Protein AF-A0A3A9VPF6-F1 (afdb_monomer_lite)

Structure (mmCIF, N/CA/C/O backbone):
data_AF-A0A3A9VPF6-F1
#
_entry.id   AF-A0A3A9VPF6-F1
#
loop_
_atom_site.group_PDB
_atom_site.id
_atom_site.type_symbol
_atom_site.label_atom_id
_atom_site.label_alt_id
_atom_site.label_comp_id
_atom_site.label_asym_id
_atom_site.label_entity_id
_atom_site.label_seq_id
_atom_site.pdbx_PDB_ins_code
_atom_site.Cartn_x
_atom_site.Cartn_y
_atom_site.Cartn_z
_atom_site.occupancy
_atom_site.B_iso_or_equiv
_atom_site.auth_seq_id
_atom_site.auth_comp_id
_atom_site.auth_asym_id
_atom_site.auth_atom_id
_atom_site.pdbx_PDB_model_num
ATOM 1 N N . MET A 1 1 ? 15.246 -0.753 2.031 1.00 58.06 1 MET A N 1
ATOM 2 C CA . MET A 1 1 ? 14.177 -0.034 1.302 1.00 58.06 1 MET A CA 1
ATOM 3 C C . MET A 1 1 ? 14.673 1.363 0.980 1.00 58.06 1 MET A C 1
ATOM 5 O O . MET A 1 1 ? 15.339 1.946 1.827 1.00 58.06 1 MET A O 1
ATOM 9 N N . SER A 1 2 ? 14.442 1.858 -0.237 1.00 62.75 2 SER A N 1
ATOM 10 C CA . SER A 1 2 ? 14.889 3.195 -0.647 1.00 62.75 2 SER A CA 1
ATOM 11 C C . SER A 1 2 ? 14.098 4.289 0.085 1.00 62.75 2 SER A C 1
ATOM 13 O O . SER A 1 2 ? 12.973 4.067 0.533 1.00 62.75 2 SER A O 1
ATOM 15 N N . GLN A 1 3 ? 14.667 5.488 0.197 1.00 62.56 3 GLN A N 1
ATOM 16 C CA . GLN A 1 3 ? 14.013 6.635 0.842 1.00 62.56 3 GLN A CA 1
ATOM 17 C C . GLN A 1 3 ? 12.712 7.047 0.118 1.00 62.56 3 GLN A C 1
ATOM 19 O O . GLN A 1 3 ? 11.756 7.490 0.747 1.00 62.56 3 GLN A O 1
ATOM 24 N N . ALA A 1 4 ? 12.637 6.814 -1.199 1.00 62.69 4 ALA A N 1
ATOM 25 C CA . ALA A 1 4 ? 11.427 7.014 -1.996 1.00 62.69 4 ALA A CA 1
ATOM 26 C C . ALA A 1 4 ? 10.297 6.034 -1.622 1.00 62.69 4 ALA A C 1
ATOM 28 O O . ALA A 1 4 ? 9.146 6.444 -1.526 1.00 62.69 4 ALA A O 1
ATOM 29 N N . ALA A 1 5 ? 10.623 4.766 -1.342 1.00 59.66 5 ALA A N 1
ATOM 30 C CA . ALA A 1 5 ? 9.657 3.768 -0.872 1.00 59.66 5 ALA A CA 1
ATOM 31 C C . ALA A 1 5 ? 9.095 4.123 0.517 1.00 59.66 5 ALA A C 1
ATOM 33 O O . ALA A 1 5 ? 7.891 4.038 0.755 1.00 59.66 5 ALA A O 1
ATOM 34 N N . GLN A 1 6 ? 9.955 4.607 1.422 1.00 62.81 6 GLN A N 1
ATOM 35 C CA . GLN A 1 6 ? 9.526 5.110 2.733 1.00 62.81 6 GLN A CA 1
ATOM 36 C C . GLN A 1 6 ? 8.558 6.298 2.606 1.00 62.81 6 GLN A C 1
ATOM 38 O O . GLN A 1 6 ? 7.624 6.409 3.398 1.00 62.81 6 GLN A O 1
ATOM 43 N N . ASN A 1 7 ? 8.732 7.140 1.581 1.00 75.19 7 ASN A N 1
ATOM 44 C CA . ASN A 1 7 ? 7.829 8.255 1.297 1.00 75.19 7 ASN A CA 1
ATOM 45 C C . ASN A 1 7 ? 6.461 7.818 0.735 1.00 75.19 7 ASN A C 1
ATOM 47 O O . ASN A 1 7 ? 5.528 8.607 0.732 1.00 75.19 7 ASN A O 1
ATOM 51 N N . 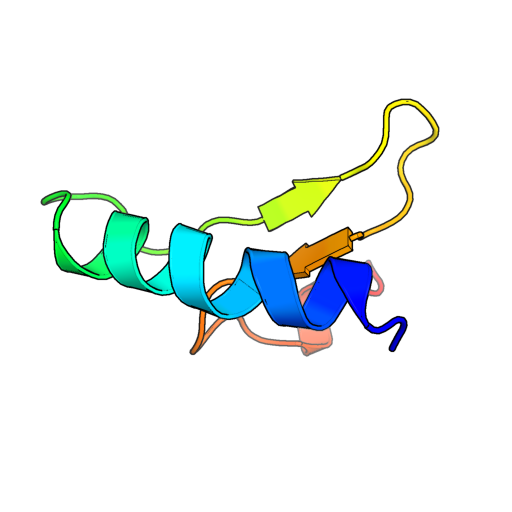LEU A 1 8 ? 6.298 6.584 0.255 1.00 88.50 8 LEU A N 1
ATOM 52 C CA . LEU A 1 8 ? 5.011 6.128 -0.283 1.00 88.50 8 LEU A CA 1
ATOM 53 C C . LEU A 1 8 ? 4.208 5.295 0.715 1.00 88.50 8 LEU A C 1
ATOM 55 O O . LEU A 1 8 ? 2.983 5.360 0.683 1.00 88.50 8 LEU A O 1
ATOM 59 N N . ASN A 1 9 ? 4.863 4.584 1.639 1.00 90.62 9 ASN A N 1
ATOM 60 C CA . ASN A 1 9 ? 4.173 3.773 2.650 1.00 90.62 9 ASN A CA 1
ATOM 61 C C . ASN A 1 9 ? 3.215 4.603 3.522 1.00 90.62 9 ASN A C 1
ATOM 63 O O . ASN A 1 9 ? 2.084 4.176 3.749 1.00 90.62 9 ASN A O 1
ATOM 67 N N . TRP A 1 10 ? 3.632 5.790 3.988 1.00 92.50 10 TRP A N 1
ATOM 68 C CA . TRP A 1 10 ? 2.759 6.653 4.799 1.00 92.50 10 TRP A CA 1
ATOM 69 C C . TRP A 1 10 ? 1.534 7.105 3.998 1.00 92.50 10 TRP A C 1
ATOM 71 O O . TRP A 1 10 ? 0.413 7.021 4.489 1.00 92.50 10 TRP A O 1
ATOM 81 N N . LEU A 1 11 ? 1.740 7.506 2.739 1.00 93.94 11 LEU A N 1
ATOM 82 C CA . LEU A 1 11 ? 0.694 8.051 1.880 1.00 93.94 11 LEU A CA 1
ATOM 83 C C . LEU A 1 11 ? -0.390 7.011 1.603 1.00 93.94 11 LEU A C 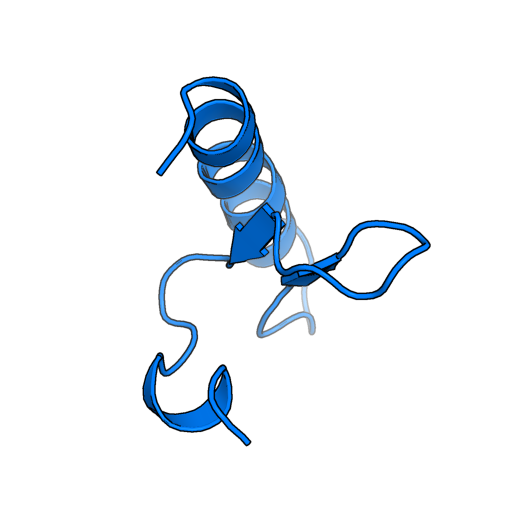1
ATOM 85 O O . LEU A 1 11 ? -1.579 7.287 1.755 1.00 93.94 11 LEU A O 1
ATOM 89 N N . ILE A 1 12 ? 0.018 5.803 1.217 1.00 94.19 12 ILE A N 1
ATOM 90 C CA . ILE A 1 12 ? -0.937 4.740 0.897 1.00 94.19 12 ILE A CA 1
ATOM 91 C C . ILE A 1 12 ? -1.577 4.135 2.148 1.00 94.19 12 ILE A C 1
ATOM 93 O O . ILE A 1 12 ? -2.685 3.622 2.057 1.00 94.19 12 ILE A O 1
ATOM 97 N N . THR A 1 13 ? -0.932 4.230 3.314 1.00 94.31 13 THR A N 1
ATOM 98 C CA . THR A 1 13 ? -1.561 3.868 4.595 1.00 94.31 13 THR A CA 1
ATOM 99 C C . THR A 1 13 ? -2.651 4.875 4.955 1.00 94.31 13 THR A C 1
ATOM 101 O O . THR A 1 13 ? -3.791 4.479 5.169 1.00 94.31 13 THR A O 1
ATOM 104 N N . SER A 1 14 ? -2.369 6.181 4.867 1.00 94.75 14 SER A N 1
ATOM 105 C CA . SER A 1 14 ? -3.391 7.215 5.081 1.00 94.75 14 SER A CA 1
ATOM 106 C C . SER A 1 14 ? -4.559 7.116 4.093 1.00 94.75 14 SER A C 1
ATOM 108 O O . SER A 1 14 ? -5.696 7.423 4.452 1.00 94.75 14 SER A O 1
ATOM 110 N N . PHE A 1 15 ? -4.303 6.672 2.857 1.00 95.31 15 PHE A N 1
ATOM 111 C CA . PHE A 1 15 ? -5.357 6.381 1.883 1.00 95.31 15 PHE A CA 1
ATOM 112 C C . PHE A 1 15 ? -6.277 5.244 2.347 1.00 95.31 15 PHE A C 1
ATOM 114 O O . PHE A 1 15 ? -7.496 5.398 2.266 1.00 95.31 15 PHE A O 1
ATOM 121 N N . VAL A 1 16 ? -5.714 4.139 2.850 1.00 95.75 16 VAL A N 1
ATOM 122 C CA . VAL A 1 16 ? -6.489 3.020 3.415 1.00 95.75 16 VAL A CA 1
ATOM 123 C C . VAL A 1 16 ? -7.340 3.507 4.589 1.00 95.75 16 VAL A C 1
ATOM 125 O O . VAL A 1 16 ? -8.549 3.296 4.589 1.00 95.75 16 VAL A O 1
ATOM 128 N N . ASP A 1 17 ? -6.743 4.245 5.527 1.00 95.12 17 ASP A N 1
ATOM 129 C CA . ASP A 1 17 ? -7.435 4.741 6.726 1.00 95.12 17 ASP A CA 1
ATOM 130 C C . ASP A 1 17 ? -8.597 5.694 6.404 1.00 95.12 17 ASP A C 1
ATOM 132 O O . ASP A 1 17 ? -9.592 5.753 7.126 1.00 95.12 17 ASP A O 1
ATOM 136 N N . SER A 1 18 ? -8.477 6.449 5.309 1.00 96.88 18 SER A N 1
ATOM 137 C CA . SER A 1 18 ? -9.447 7.480 4.922 1.00 96.88 18 SER A CA 1
ATOM 138 C C . SER A 1 18 ? -10.501 6.995 3.923 1.00 96.88 18 SER A C 1
ATOM 140 O O . SER A 1 18 ? -11.42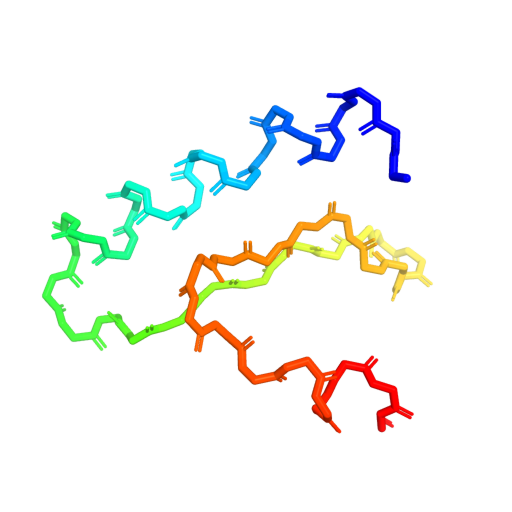4 7.750 3.614 1.00 96.88 18 SER A O 1
ATOM 142 N N . THR A 1 19 ? -10.382 5.767 3.401 1.00 97.06 19 THR A N 1
ATOM 143 C CA . THR A 1 19 ? -11.247 5.260 2.324 1.00 97.06 19 THR A CA 1
ATOM 144 C C . THR A 1 19 ? -12.040 4.036 2.785 1.00 97.06 19 THR A C 1
ATOM 146 O O . THR A 1 19 ? -11.533 2.912 2.733 1.00 97.06 19 THR A O 1
ATOM 149 N N . PRO A 1 20 ? -13.313 4.211 3.193 1.00 95.69 20 PRO A N 1
ATOM 150 C CA . PRO A 1 20 ? -14.159 3.098 3.600 1.00 95.69 20 PRO A CA 1
ATOM 151 C C . PRO A 1 20 ? -14.229 2.003 2.529 1.00 95.69 20 PRO A C 1
ATOM 153 O O . PRO A 1 20 ? -14.499 2.274 1.360 1.00 95.69 20 PRO A O 1
ATOM 156 N N . GLY A 1 21 ? -14.006 0.757 2.945 1.00 95.94 21 GLY A N 1
ATOM 157 C CA . GLY A 1 21 ? -14.035 -0.413 2.063 1.00 95.94 21 GLY A CA 1
ATOM 158 C C . GLY A 1 21 ? -12.696 -0.766 1.408 1.00 95.94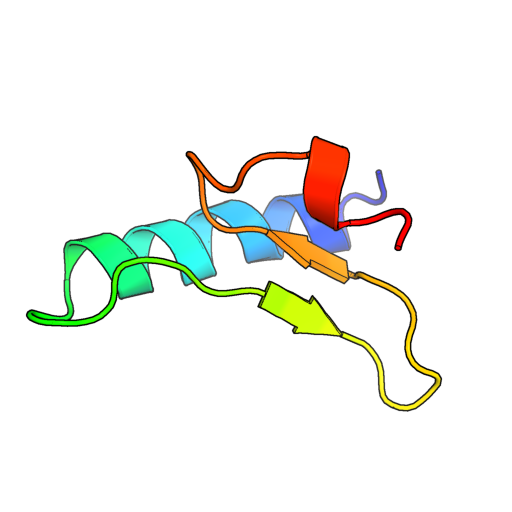 21 GLY A C 1
ATOM 159 O O . GLY A 1 21 ? -12.592 -1.844 0.827 1.00 95.94 21 GLY A O 1
ATOM 160 N N . VAL A 1 22 ? -11.660 0.069 1.536 1.00 94.81 22 VAL A N 1
ATOM 161 C CA . VAL A 1 22 ? -10.290 -0.313 1.166 1.00 94.81 22 VAL A CA 1
ATOM 162 C C . VAL A 1 22 ? -9.622 -0.959 2.375 1.00 94.81 22 VAL A C 1
ATOM 164 O O . VAL A 1 22 ? -9.497 -0.339 3.422 1.00 94.81 22 VAL A O 1
ATOM 167 N N . SER A 1 23 ? -9.177 -2.209 2.239 1.00 92.56 23 SER A N 1
ATOM 168 C CA . SER A 1 23 ? -8.434 -2.895 3.309 1.00 92.56 23 SER A CA 1
ATOM 169 C C . SER A 1 23 ? -6.920 -2.755 3.164 1.00 92.56 23 SER A C 1
ATOM 171 O O . SER A 1 23 ? -6.216 -2.719 4.166 1.00 92.56 23 SER A O 1
ATOM 173 N N . HIS A 1 24 ? -6.414 -2.693 1.928 1.00 92.44 24 HIS A N 1
ATOM 174 C CA . HIS A 1 24 ? -4.985 -2.741 1.629 1.00 92.44 24 HIS A CA 1
ATOM 175 C C . HIS A 1 24 ? -4.652 -2.043 0.309 1.00 92.44 24 HIS A C 1
ATOM 177 O O . HIS A 1 24 ? -5.448 -2.088 -0.628 1.00 92.44 24 HIS A O 1
ATOM 183 N N . THR A 1 25 ? -3.447 -1.473 0.218 1.00 93.19 25 THR A N 1
ATOM 184 C CA . THR A 1 25 ? -2.913 -0.865 -1.011 1.00 93.19 25 THR A CA 1
ATOM 185 C C . THR A 1 25 ? -1.463 -1.282 -1.238 1.00 93.19 25 THR A C 1
ATOM 187 O O . THR A 1 25 ? -0.676 -1.365 -0.294 1.00 93.19 25 THR A O 1
ATOM 190 N N . VAL A 1 26 ? -1.101 -1.497 -2.504 1.00 93.12 26 VAL A N 1
ATOM 191 C CA . VAL A 1 26 ? 0.276 -1.754 -2.940 1.00 93.12 26 VAL A CA 1
ATOM 192 C C . VAL A 1 26 ? 0.634 -0.814 -4.085 1.00 93.12 26 VAL A C 1
ATOM 194 O O . VAL A 1 26 ? -0.221 -0.472 -4.902 1.00 93.12 26 VAL A O 1
ATOM 197 N N . VAL A 1 27 ? 1.895 -0.398 -4.152 1.00 92.12 27 VAL A N 1
ATOM 198 C CA . VAL A 1 27 ? 2.426 0.375 -5.281 1.00 92.12 27 VAL A CA 1
ATOM 199 C C . VAL A 1 27 ? 3.510 -0.447 -5.947 1.00 92.12 27 VAL A C 1
ATOM 201 O O . VAL A 1 27 ? 4.465 -0.862 -5.290 1.00 92.12 27 VAL A O 1
ATOM 204 N N . VAL A 1 28 ? 3.370 -0.644 -7.252 1.00 91.62 28 VAL A N 1
ATOM 205 C CA . VAL A 1 28 ? 4.345 -1.335 -8.094 1.00 91.62 28 VAL A CA 1
ATOM 206 C C . VAL A 1 28 ? 4.836 -0.396 -9.186 1.00 91.62 28 VAL A C 1
ATOM 208 O O . VAL A 1 28 ? 4.097 0.473 -9.654 1.00 91.62 28 VAL A O 1
ATOM 211 N N . SER A 1 29 ? 6.093 -0.544 -9.581 1.00 90.19 29 SER A N 1
ATOM 212 C CA . SER A 1 29 ? 6.615 0.096 -10.783 1.00 90.19 29 SER A CA 1
ATOM 213 C C . SER A 1 29 ? 6.046 -0.572 -12.042 1.00 90.19 29 SER A C 1
ATOM 215 O O . SER A 1 29 ? 5.473 -1.660 -11.990 1.00 90.19 29 SER A O 1
ATOM 217 N N . ALA A 1 30 ? 6.212 0.070 -13.200 1.00 92.88 30 ALA A N 1
ATOM 218 C CA . ALA A 1 30 ? 5.717 -0.465 -14.473 1.00 92.88 30 ALA A CA 1
ATOM 219 C C . ALA A 1 30 ? 6.388 -1.793 -14.883 1.00 92.88 30 ALA A C 1
ATOM 221 O O . ALA A 1 30 ? 5.798 -2.576 -15.619 1.00 92.88 30 ALA A O 1
ATOM 222 N N . ASP A 1 31 ? 7.602 -2.051 -14.394 1.00 90.62 31 ASP A N 1
ATOM 223 C CA . ASP A 1 31 ? 8.349 -3.305 -14.539 1.00 90.62 31 ASP A CA 1
ATOM 224 C C . ASP A 1 31 ? 8.028 -4.342 -13.443 1.00 90.62 31 ASP A C 1
ATOM 226 O O . ASP A 1 31 ? 8.610 -5.423 -13.433 1.00 90.62 31 ASP A O 1
ATOM 230 N N . GLY A 1 32 ? 7.073 -4.054 -12.552 1.00 88.62 32 GLY A N 1
ATOM 231 C CA . GLY A 1 32 ? 6.522 -5.014 -11.591 1.00 88.62 32 GLY A CA 1
ATOM 232 C C . GLY A 1 32 ? 7.239 -5.078 -10.242 1.00 88.62 32 GLY A C 1
ATOM 233 O O . GLY A 1 32 ? 6.882 -5.908 -9.409 1.00 88.62 32 GLY A O 1
ATOM 234 N N . LEU A 1 33 ? 8.218 -4.208 -9.981 1.00 90.06 33 LEU A N 1
ATOM 235 C CA . LEU A 1 33 ? 8.893 -4.165 -8.686 1.00 90.06 33 LEU A CA 1
ATOM 236 C C . LEU A 1 33 ? 8.007 -3.499 -7.635 1.00 90.06 33 LEU A C 1
ATOM 238 O O . LEU A 1 33 ? 7.453 -2.418 -7.844 1.00 90.06 33 LEU A O 1
ATOM 242 N N . LEU A 1 34 ? 7.915 -4.126 -6.464 1.00 87.44 34 LEU A N 1
ATOM 243 C CA . LEU A 1 34 ? 7.196 -3.575 -5.325 1.00 87.44 34 LEU A CA 1
ATOM 244 C C . LEU A 1 34 ? 7.914 -2.333 -4.776 1.00 87.44 34 LEU A C 1
ATOM 246 O O . LEU A 1 34 ? 9.070 -2.396 -4.354 1.00 87.44 34 LEU A O 1
ATOM 250 N N . LEU A 1 35 ? 7.203 -1.206 -4.745 1.00 88.88 35 LEU A N 1
ATOM 251 C CA . LEU A 1 35 ? 7.712 0.079 -4.269 1.00 88.88 35 LEU A CA 1
ATOM 252 C C . LEU A 1 35 ? 7.205 0.431 -2.869 1.00 88.88 35 LEU A C 1
ATOM 254 O O . LEU A 1 35 ? 7.946 1.051 -2.110 1.00 88.88 35 LEU A O 1
ATOM 258 N N . ALA A 1 36 ? 5.965 0.067 -2.527 1.00 91.06 36 ALA A N 1
ATOM 259 C CA . ALA A 1 36 ? 5.360 0.390 -1.235 1.00 91.06 36 ALA A CA 1
ATOM 260 C C . ALA A 1 36 ? 4.192 -0.542 -0.880 1.00 91.06 36 ALA A C 1
ATOM 262 O O . ALA A 1 36 ? 3.505 -1.063 -1.761 1.00 91.06 36 ALA A O 1
ATOM 263 N N . LEU A 1 37 ? 3.955 -0.702 0.421 1.00 91.62 37 LEU A N 1
ATOM 264 C CA . LEU A 1 37 ? 2.850 -1.469 1.002 1.00 91.62 37 LEU A CA 1
ATOM 265 C C . LEU A 1 37 ? 2.181 -0.631 2.093 1.00 91.62 37 LEU A C 1
ATOM 267 O O . LEU A 1 37 ? 2.880 -0.021 2.907 1.00 91.62 37 LEU A O 1
ATOM 271 N N . SER A 1 38 ? 0.848 -0.615 2.128 1.00 92.38 38 SER A N 1
ATOM 272 C CA . SER A 1 38 ? 0.128 -0.064 3.278 1.00 92.38 38 SER A CA 1
ATOM 273 C C . SER A 1 38 ? 0.437 -0.879 4.535 1.00 92.38 38 SER A C 1
ATOM 275 O O . SER A 1 38 ? 0.691 -2.087 4.463 1.00 92.38 38 SER A O 1
ATOM 277 N N . GLU A 1 39 ? 0.390 -0.239 5.699 1.00 88.31 39 GLU A N 1
ATOM 278 C CA . GLU A 1 39 ? 0.579 -0.932 6.972 1.00 88.31 39 GLU A CA 1
ATOM 279 C C . GLU A 1 39 ? -0.434 -2.082 7.154 1.00 88.31 39 GLU A C 1
ATOM 281 O O . GLU A 1 39 ? -1.543 -2.062 6.617 1.00 88.31 39 GLU A O 1
ATOM 286 N N . GLY A 1 40 ? -0.018 -3.150 7.841 1.00 81.69 40 GLY A N 1
ATOM 287 C CA . GLY A 1 40 ? -0.844 -4.346 8.043 1.00 81.69 40 GLY A CA 1
ATOM 288 C C . GLY A 1 40 ? -0.966 -5.279 6.830 1.00 81.69 40 GLY A C 1
ATOM 289 O O . GLY A 1 40 ? -1.605 -6.324 6.949 1.00 81.69 40 GLY A O 1
ATOM 290 N N . PHE A 1 41 ? -0.343 -4.966 5.683 1.00 79.88 41 PHE A N 1
ATOM 291 C CA . PHE A 1 41 ? -0.271 -5.915 4.569 1.00 79.88 41 PHE A CA 1
ATOM 292 C C . PHE A 1 41 ? 0.592 -7.133 4.955 1.00 79.88 41 PHE A C 1
ATOM 294 O O . PHE A 1 41 ? 1.754 -6.953 5.344 1.00 79.88 41 PHE A O 1
ATOM 301 N N . PRO A 1 42 ? 0.072 -8.371 4.860 1.00 65.94 42 PRO A N 1
ATOM 302 C CA . PRO A 1 42 ? 0.833 -9.563 5.212 1.00 65.94 42 PRO A CA 1
ATOM 303 C C . PRO A 1 42 ? 2.004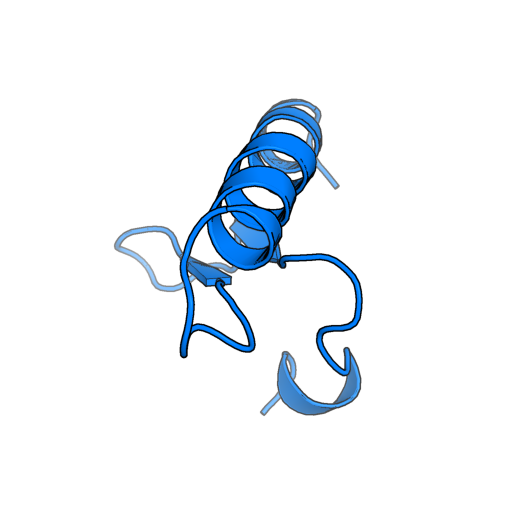 -9.732 4.242 1.00 65.94 42 PRO A C 1
ATOM 305 O O . PRO A 1 42 ? 1.815 -9.988 3.053 1.00 65.94 42 PRO A O 1
ATOM 308 N N . ARG A 1 43 ? 3.225 -9.578 4.766 1.00 57.88 43 ARG A N 1
ATOM 309 C CA . ARG A 1 43 ? 4.471 -9.637 3.984 1.00 57.88 43 ARG A CA 1
ATOM 310 C C . ARG A 1 43 ? 4.675 -10.987 3.294 1.00 57.88 43 ARG A C 1
ATOM 312 O O . ARG A 1 43 ? 5.261 -11.016 2.223 1.00 57.88 43 ARG A O 1
ATOM 319 N N . ASP A 1 44 ? 4.082 -12.053 3.827 1.00 58.06 44 ASP A N 1
ATOM 320 C CA . ASP A 1 44 ? 4.149 -13.407 3.260 1.00 58.06 44 ASP A CA 1
ATOM 321 C C . ASP A 1 44 ? 3.437 -13.555 1.899 1.00 58.06 44 ASP A C 1
ATOM 323 O O . ASP A 1 44 ? 3.581 -14.580 1.241 1.00 58.06 44 ASP A O 1
ATOM 327 N N . ARG A 1 45 ? 2.664 -12.548 1.456 1.00 54.75 45 ARG A N 1
ATOM 328 C CA . ARG A 1 45 ? 2.041 -12.510 0.117 1.00 54.75 45 ARG A CA 1
ATOM 329 C C . ARG A 1 45 ? 2.795 -11.662 -0.906 1.00 54.75 45 ARG A C 1
ATOM 331 O O . ARG A 1 45 ? 2.363 -11.605 -2.048 1.00 54.75 45 ARG A O 1
ATOM 338 N N . ALA A 1 46 ? 3.860 -10.969 -0.508 1.00 50.53 46 ALA A N 1
ATOM 339 C CA . ALA A 1 46 ? 4.633 -10.122 -1.417 1.00 50.53 46 ALA A CA 1
ATOM 340 C C . ALA A 1 46 ? 5.695 -10.903 -2.219 1.00 50.53 46 ALA A C 1
ATOM 342 O O . ALA A 1 46 ? 6.203 -10.373 -3.202 1.00 50.53 46 ALA A O 1
ATOM 343 N N . ASP A 1 47 ? 5.993 -12.144 -1.810 1.00 55.59 47 ASP A N 1
ATOM 344 C CA . ASP A 1 47 ? 6.980 -13.040 -2.435 1.00 55.59 47 ASP A CA 1
ATOM 345 C C . ASP A 1 47 ? 6.338 -14.191 -3.256 1.00 55.59 47 ASP A C 1
ATOM 347 O O . ASP A 1 47 ? 7.047 -15.101 -3.691 1.00 55.59 47 ASP A O 1
ATOM 351 N N . GLN A 1 48 ? 5.009 -14.178 -3.456 1.00 52.12 48 GLN A N 1
ATOM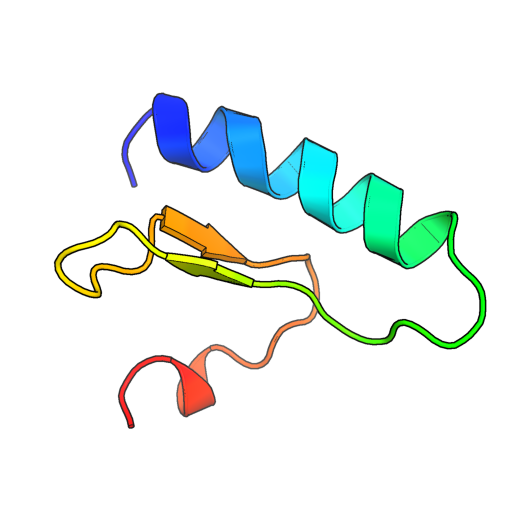 352 C CA . GLN A 1 48 ? 4.295 -15.044 -4.417 1.00 52.12 48 GLN A CA 1
ATOM 353 C C . GLN A 1 48 ? 3.962 -14.271 -5.690 1.00 52.12 48 GLN A C 1
ATOM 355 O O . GLN A 1 48 ? 4.119 -14.870 -6.777 1.00 52.12 48 GLN A O 1
#

Radius of gyration: 10.76 Å; chains: 1; bounding box: 29×23×23 Å

Organism: NCBI:txid1750517

InterPro domains:
  IPR004942 Roadblock/LAMTOR2 domain [PF03259] (8-48)
  IPR053141 Mycobacterial serine protease inhibitor Rv3364c [PTHR36222] (3-48)

Sequence (48 aa):
MSQAAQNLNWLITSFVDSTPGVSHTVVVSADGLLLALSEGFPRDRADQ

Secondary structure (DSSP, 8-state):
--HHHHHHHHHHHHHHHHSTT----EEE-TT--EEEE-TT--GGGS--

pLDDT: mean 82.56, std 15.23, range [50.53, 97.06]

Foldseek 3Di:
DDPQLVVVQVVQQVVQVPDPPRPWDWDADPVGHTSYIHPPDDPVVVVD